Protein AF-A0A8B7E291-F1 (afdb_monomer)

Secondary structure (DSSP, 8-state):
---------HHHHHHSPPPPPGGGTT---SS--SS-HHHHHHHHHHHHHH--PPTTHHHHHS-HHHHHHHHHHHHHHHHHHHHHHHHHHHHHHHTT-

Radius of gyration: 28.12 Å; Cα contacts (8 Å, |Δi|>4): 7; chains: 1; bounding box: 46×50×84 Å

Foldseek 3Di:
DDDDPPPDPPVVVVVDDDDDDPVCPPPDDPDCPDPDPVVVVVVVVCCVVVVVQDVCNVVVVDDPVVVVVVVVVVVVVVVVVVVVVVVVVVVVVVVVD

Solvent-accessible surface area (backbone atoms only — not comparable to full-atom values): 6291 Å² total; per-residue (Å²): 135,87,79,81,87,77,71,88,60,72,67,57,67,77,70,54,79,78,84,79,57,79,93,52,69,86,69,71,80,86,73,81,85,65,95,42,72,67,54,53,51,49,52,51,51,50,44,55,70,74,58,73,65,56,91,66,38,69,64,69,75,45,53,70,67,57,52,55,50,51,53,52,55,49,52,53,52,52,50,52,54,49,52,50,50,53,52,54,52,51,54,54,59,70,75,70,118

Mean predicted aligned error: 15.05 Å

pLDDT: mean 81.98, std 13.51, range [43.03, 97.38]

Sequence (97 aa):
MASSRYGSKKNEVFTKRIPENPKYKNVTTTLDTGASVSNYMKKIEEIRKNYRFRKDEIFKRMKVSTFAQLILQVAEVVNLELERQILENQENEENGT

Structure (mmCIF, N/CA/C/O backbone):
data_AF-A0A8B7E291-F1
#
_entry.id   AF-A0A8B7E291-F1
#
loop_
_atom_site.group_PDB
_atom_site.id
_atom_site.type_symbol
_atom_site.label_atom_id
_atom_site.label_alt_id
_atom_site.label_comp_id
_atom_site.label_asym_id
_atom_site.label_entity_id
_atom_site.label_seq_id
_atom_site.pdbx_PDB_ins_code
_atom_site.Cartn_x
_atom_site.Cartn_y
_atom_site.Cartn_z
_atom_site.occupancy
_atom_site.B_iso_or_equiv
_atom_site.auth_seq_id
_atom_site.auth_comp_id
_atom_site.auth_asym_id
_atom_site.auth_atom_id
_atom_site.pdbx_PDB_model_num
ATOM 1 N N . MET A 1 1 ? -7.292 6.254 -68.073 1.00 43.03 1 MET A N 1
ATOM 2 C CA . MET A 1 1 ? -7.009 7.246 -67.011 1.00 43.03 1 MET A CA 1
ATOM 3 C C . MET A 1 1 ? -6.675 6.491 -65.732 1.00 43.03 1 MET A C 1
ATOM 5 O O . MET A 1 1 ? -7.544 5.804 -65.218 1.00 43.03 1 MET A O 1
ATOM 9 N N . ALA A 1 2 ? -5.421 6.518 -65.272 1.00 46.66 2 ALA A N 1
ATOM 10 C CA . ALA A 1 2 ? -5.013 5.817 -64.051 1.00 46.66 2 ALA A CA 1
ATOM 11 C C . ALA A 1 2 ? -5.229 6.729 -62.834 1.00 46.66 2 ALA A C 1
ATOM 13 O O . ALA A 1 2 ? -4.612 7.788 -62.738 1.00 46.66 2 ALA A O 1
ATOM 14 N N . SER A 1 3 ? -6.121 6.339 -61.921 1.00 53.03 3 SER A N 1
ATOM 15 C CA . SER A 1 3 ? -6.364 7.073 -60.679 1.00 53.03 3 SER A CA 1
ATOM 16 C C . SER A 1 3 ? -5.180 6.918 -59.720 1.00 53.03 3 SER A C 1
ATOM 18 O O . SER A 1 3 ? -4.774 5.804 -59.380 1.00 53.03 3 SER A O 1
ATOM 20 N N . SER A 1 4 ? -4.653 8.053 -59.275 1.00 52.53 4 SER A N 1
ATOM 21 C CA . SER A 1 4 ? -3.622 8.203 -58.247 1.00 52.53 4 SER A CA 1
ATOM 22 C C . SER A 1 4 ? -3.920 7.358 -56.993 1.00 52.53 4 SER A C 1
ATOM 24 O O . SER A 1 4 ? -4.896 7.594 -56.285 1.00 52.53 4 SER A O 1
ATOM 26 N N . ARG A 1 5 ? -3.058 6.369 -56.702 1.00 57.84 5 ARG A N 1
ATOM 27 C CA . ARG A 1 5 ? -3.110 5.480 -55.518 1.00 57.84 5 ARG A CA 1
ATOM 28 C C . ARG A 1 5 ? -2.606 6.157 -54.233 1.00 57.84 5 ARG A C 1
ATOM 30 O O . ARG A 1 5 ? -1.940 5.524 -53.420 1.00 57.84 5 ARG A O 1
ATOM 37 N N . TYR A 1 6 ? -2.895 7.435 -54.025 1.00 57.22 6 TYR A N 1
ATOM 38 C CA . TYR A 1 6 ? -2.534 8.125 -52.784 1.00 57.22 6 TYR A CA 1
ATOM 39 C C . TYR A 1 6 ? -3.748 8.202 -51.857 1.00 57.22 6 TYR A C 1
ATOM 41 O O . TYR A 1 6 ? -4.255 9.268 -51.523 1.00 57.22 6 TYR A O 1
ATOM 49 N N . GLY A 1 7 ? -4.227 7.022 -51.455 1.00 52.72 7 GLY A N 1
ATOM 50 C CA . GLY A 1 7 ? -5.204 6.871 -50.384 1.00 52.72 7 GLY A CA 1
ATOM 51 C C . GLY A 1 7 ? -4.547 7.125 -49.026 1.00 52.72 7 GLY A C 1
ATOM 52 O O . GLY A 1 7 ? -3.533 6.516 -48.696 1.00 52.72 7 GLY A O 1
ATOM 53 N N . SER A 1 8 ? -5.123 8.068 -48.284 1.00 58.66 8 SER A N 1
ATOM 54 C CA . SER A 1 8 ? -4.917 8.432 -46.875 1.00 58.66 8 SER A CA 1
ATOM 55 C C . SER A 1 8 ? -4.112 7.447 -45.995 1.00 58.66 8 SER A C 1
ATOM 57 O O . SER A 1 8 ? -4.675 6.665 -45.239 1.00 58.66 8 SER A O 1
ATOM 59 N N . LYS A 1 9 ? -2.775 7.542 -46.021 1.00 58.44 9 LYS A N 1
ATOM 60 C CA . LYS A 1 9 ? -1.871 6.919 -45.025 1.00 58.44 9 LYS A CA 1
ATOM 61 C C . LYS A 1 9 ? -1.420 7.883 -43.922 1.00 58.44 9 LYS A C 1
ATOM 63 O O . LYS A 1 9 ? -0.542 7.558 -43.130 1.00 58.44 9 LYS A O 1
ATOM 68 N N . LYS A 1 10 ? -1.973 9.101 -43.869 1.00 58.03 10 LYS A N 1
ATOM 69 C CA . LYS A 1 10 ? -1.499 10.144 -42.940 1.00 58.03 10 LYS A CA 1
ATOM 70 C C . LYS A 1 10 ? -1.728 9.767 -41.472 1.00 58.03 10 LYS A C 1
ATOM 72 O O . LYS A 1 10 ? -0.906 10.113 -40.635 1.00 58.03 10 LYS A O 1
ATOM 77 N N . ASN A 1 11 ? -2.780 9.005 -41.177 1.00 60.91 11 ASN A N 1
ATOM 78 C CA . ASN A 1 11 ? -3.126 8.636 -39.802 1.00 60.91 11 ASN A CA 1
ATOM 79 C C . ASN A 1 11 ? -2.230 7.517 -39.241 1.00 60.91 11 ASN A C 1
ATOM 81 O O . ASN A 1 11 ? -1.928 7.527 -38.054 1.00 60.91 11 ASN A O 1
ATOM 85 N N . GLU A 1 12 ? -1.736 6.605 -40.086 1.00 68.06 12 GLU A N 1
ATOM 86 C CA . GLU A 1 12 ? -0.889 5.479 -39.653 1.00 68.06 12 GLU A CA 1
ATOM 87 C C . GLU A 1 12 ? 0.491 5.926 -39.148 1.00 68.06 12 GLU A C 1
ATOM 89 O O . GLU A 1 12 ? 1.085 5.277 -38.287 1.00 68.06 12 GLU A O 1
ATOM 94 N N . VAL A 1 13 ? 1.008 7.044 -39.670 1.00 73.06 13 VAL A N 1
ATOM 95 C CA . VAL A 1 13 ? 2.328 7.577 -39.295 1.00 73.06 13 VAL A CA 1
ATOM 96 C C . VAL A 1 13 ? 2.337 8.033 -37.837 1.00 73.06 13 VAL A C 1
ATOM 98 O O . VAL A 1 13 ? 3.302 7.773 -37.124 1.00 73.06 13 VAL A O 1
ATOM 101 N N . PHE A 1 14 ? 1.248 8.657 -37.382 1.00 74.56 14 PHE A N 1
ATOM 102 C CA . PHE A 1 14 ? 1.122 9.166 -36.015 1.00 74.56 14 PHE A CA 1
ATOM 103 C C . PHE A 1 14 ? 0.730 8.088 -34.998 1.00 74.56 14 PHE A C 1
ATOM 105 O O . PHE A 1 14 ? 0.965 8.261 -33.806 1.00 74.56 14 PHE A O 1
ATOM 112 N N . THR A 1 15 ? 0.165 6.963 -35.444 1.00 82.06 15 THR A N 1
ATOM 113 C CA . THR A 1 15 ? -0.187 5.834 -34.566 1.00 82.06 15 THR A CA 1
ATOM 114 C C . THR A 1 15 ? 0.920 4.785 -34.462 1.00 82.06 15 THR A C 1
ATOM 116 O O . THR A 1 15 ? 0.839 3.876 -33.633 1.00 82.06 15 THR A O 1
ATOM 119 N N . LYS A 1 16 ? 1.953 4.864 -35.309 1.00 82.06 16 LYS A N 1
ATOM 120 C CA . LYS A 1 16 ? 3.058 3.905 -35.311 1.00 82.06 16 LYS A CA 1
ATOM 121 C C . LYS A 1 16 ? 3.924 4.087 -34.064 1.00 82.06 16 LYS A C 1
ATOM 123 O O . LYS A 1 16 ? 4.519 5.141 -33.857 1.00 82.06 16 LYS A O 1
ATOM 128 N N . ARG A 1 17 ? 4.058 3.026 -33.258 1.00 81.38 17 ARG A N 1
ATOM 129 C CA . ARG A 1 17 ? 5.008 3.011 -32.137 1.00 81.38 17 ARG A CA 1
ATOM 130 C C . ARG A 1 17 ? 6.441 3.081 -32.663 1.00 81.38 17 ARG A C 1
ATOM 132 O O . ARG A 1 17 ? 6.834 2.290 -33.521 1.00 81.38 17 ARG A O 1
ATOM 139 N N . ILE A 1 18 ? 7.209 4.027 -32.133 1.00 84.50 18 ILE A N 1
ATOM 140 C CA . ILE A 1 18 ? 8.638 4.156 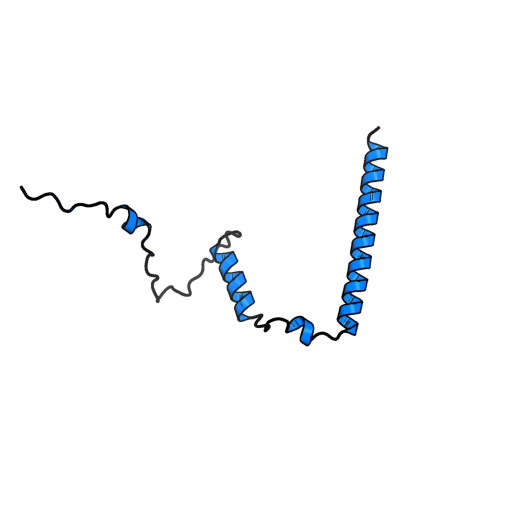-32.412 1.00 84.50 18 ILE A CA 1
ATOM 141 C C . ILE A 1 18 ? 9.357 3.001 -31.697 1.00 84.50 18 ILE A C 1
ATOM 143 O O . ILE A 1 18 ? 9.116 2.796 -30.507 1.00 84.50 18 ILE A O 1
ATOM 147 N N . PRO A 1 19 ? 10.201 2.219 -32.393 1.00 86.94 19 PRO A N 1
ATOM 148 C CA . PRO A 1 19 ? 10.955 1.147 -31.760 1.00 86.94 19 PRO A CA 1
ATOM 149 C C . PRO A 1 19 ? 11.987 1.716 -30.780 1.00 86.94 19 PRO A C 1
ATOM 151 O O . PRO A 1 19 ? 12.718 2.653 -31.099 1.00 86.94 19 PRO A O 1
ATOM 154 N N . GLU A 1 20 ? 12.061 1.128 -29.589 1.00 86.00 20 GLU A N 1
ATOM 155 C CA . GLU A 1 20 ? 13.027 1.519 -28.563 1.00 86.00 20 GLU A CA 1
ATOM 156 C C . GLU A 1 20 ? 14.413 0.937 -28.865 1.00 86.00 20 GLU A C 1
ATOM 158 O O . GLU A 1 20 ? 14.555 -0.221 -29.262 1.00 86.00 20 GLU A O 1
ATOM 163 N N . ASN A 1 21 ? 15.462 1.734 -28.654 1.00 91.69 21 ASN A N 1
ATOM 164 C CA . ASN A 1 21 ? 16.834 1.282 -28.858 1.00 91.69 21 ASN A CA 1
ATOM 165 C C . ASN A 1 21 ? 17.282 0.377 -27.689 1.00 91.69 21 ASN A C 1
ATOM 167 O O . ASN A 1 21 ? 17.312 0.851 -26.548 1.00 91.69 21 ASN A O 1
ATOM 171 N N . PRO A 1 22 ? 17.716 -0.879 -27.935 1.00 92.38 22 PRO A N 1
ATOM 172 C CA . PRO A 1 22 ? 18.128 -1.799 -26.873 1.00 92.38 22 PRO A CA 1
ATOM 173 C C . PRO A 1 22 ? 19.300 -1.273 -26.035 1.00 92.38 22 PRO A C 1
ATOM 175 O O . PRO A 1 22 ? 19.366 -1.563 -24.843 1.00 92.38 22 PRO A O 1
ATOM 178 N N . LYS A 1 23 ? 20.185 -0.450 -26.618 1.00 94.25 23 LYS A N 1
ATOM 179 C CA . LYS A 1 23 ? 21.317 0.166 -25.909 1.00 94.25 23 LYS A CA 1
ATOM 180 C C . LYS A 1 23 ? 20.869 1.061 -24.746 1.00 94.25 23 LYS A C 1
ATOM 182 O O . LYS A 1 23 ? 21.579 1.157 -23.752 1.00 94.25 23 LYS A O 1
ATOM 187 N N . TYR A 1 24 ? 19.705 1.703 -24.864 1.00 89.25 24 TYR A N 1
ATOM 188 C CA . TYR A 1 24 ? 19.206 2.691 -23.898 1.00 89.25 24 TYR A CA 1
ATOM 189 C C . TYR A 1 24 ? 17.975 2.220 -23.122 1.00 89.25 24 TYR A C 1
ATOM 191 O O . TYR A 1 24 ? 17.401 2.993 -22.363 1.00 89.25 24 TYR A O 1
ATOM 199 N N . LYS A 1 25 ? 17.591 0.948 -23.261 1.00 86.12 25 LYS A N 1
ATOM 200 C CA . LYS A 1 25 ? 16.383 0.386 -22.642 1.00 86.12 25 LYS A CA 1
ATOM 201 C C . LYS A 1 25 ? 16.322 0.574 -21.119 1.00 86.12 25 LYS A C 1
ATOM 203 O O . LYS A 1 25 ? 15.246 0.738 -20.560 1.00 86.12 25 LYS A O 1
ATOM 208 N N . ASN A 1 26 ? 17.476 0.557 -20.456 1.00 86.38 26 ASN A N 1
ATOM 209 C CA . ASN A 1 26 ? 17.568 0.642 -18.996 1.00 86.38 26 ASN A CA 1
ATOM 210 C C . ASN A 1 26 ? 17.858 2.064 -18.490 1.00 86.38 26 ASN A C 1
ATOM 212 O O . ASN A 1 26 ? 18.024 2.255 -17.288 1.00 86.38 26 ASN A O 1
ATOM 216 N N . VAL A 1 27 ? 17.970 3.054 -19.381 1.00 86.69 27 VAL A N 1
ATOM 217 C CA . VAL A 1 27 ? 18.268 4.433 -18.985 1.00 86.69 27 VAL A CA 1
ATOM 218 C C . VAL A 1 27 ? 16.979 5.111 -18.541 1.00 86.69 27 VAL A C 1
ATOM 220 O O . VAL A 1 27 ? 16.025 5.231 -19.306 1.00 86.69 27 VAL A O 1
ATOM 223 N N . THR A 1 28 ? 16.955 5.565 -17.292 1.00 81.69 28 THR A N 1
ATOM 224 C CA . THR A 1 28 ? 15.830 6.299 -16.713 1.00 81.69 28 THR A CA 1
ATOM 225 C C . THR A 1 28 ? 16.154 7.779 -16.577 1.00 81.69 28 THR A C 1
ATOM 227 O O . THR A 1 28 ? 17.313 8.168 -16.454 1.00 81.69 28 THR A O 1
ATOM 230 N N . THR A 1 29 ? 15.121 8.616 -16.575 1.00 83.56 29 THR A N 1
ATOM 231 C CA . THR A 1 29 ? 15.256 10.043 -16.280 1.00 83.56 29 THR A CA 1
ATOM 232 C C . THR A 1 29 ? 15.720 10.251 -14.840 1.00 83.56 29 THR A C 1
ATOM 234 O O . THR A 1 29 ? 15.149 9.666 -13.923 1.00 83.56 29 THR A O 1
ATOM 237 N N . THR A 1 30 ? 16.725 11.105 -14.640 1.00 82.31 30 THR A N 1
ATOM 238 C CA . THR A 1 30 ? 17.180 11.521 -13.300 1.00 82.31 30 THR A CA 1
ATOM 239 C C . THR A 1 30 ? 16.213 12.512 -12.652 1.00 82.31 30 THR A C 1
ATOM 241 O O . THR A 1 30 ? 16.079 12.542 -11.435 1.00 82.31 30 THR A O 1
ATOM 244 N N . LEU A 1 31 ? 15.536 13.328 -13.466 1.00 80.38 31 LEU A N 1
ATOM 245 C CA . LEU A 1 31 ? 14.549 14.295 -12.997 1.00 80.38 31 LEU A CA 1
ATOM 246 C C . LEU A 1 31 ? 13.234 13.585 -12.684 1.00 80.38 31 LEU A C 1
ATOM 248 O O . LEU A 1 31 ? 12.586 13.044 -13.587 1.00 80.38 31 LEU A O 1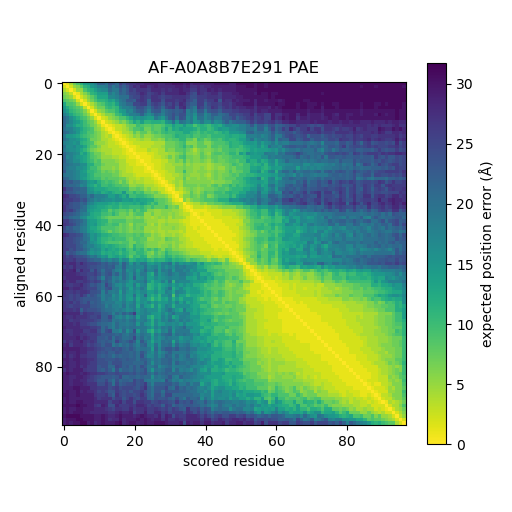
ATOM 252 N N . ASP A 1 32 ? 12.834 13.623 -11.416 1.00 73.12 32 ASP A N 1
ATOM 253 C CA . ASP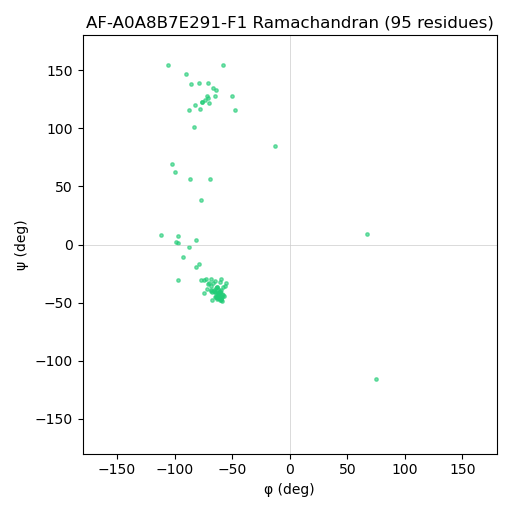 A 1 32 ? 11.500 13.209 -11.013 1.00 73.12 32 ASP A CA 1
ATOM 254 C C . ASP A 1 32 ? 10.525 14.368 -11.235 1.00 73.12 32 ASP A C 1
ATOM 256 O O . ASP A 1 32 ? 10.460 15.328 -10.472 1.00 73.12 32 ASP A O 1
ATOM 260 N N . THR A 1 33 ? 9.783 14.286 -12.335 1.00 75.44 33 THR A N 1
ATOM 261 C CA . THR A 1 33 ? 8.685 15.212 -12.644 1.00 75.44 33 THR A CA 1
ATOM 262 C C . THR A 1 33 ? 7.394 14.837 -11.906 1.00 75.44 33 THR A C 1
ATOM 264 O O . THR A 1 33 ? 6.360 15.472 -12.103 1.00 75.44 33 THR A O 1
ATOM 267 N N . GLY A 1 34 ? 7.435 13.813 -11.045 1.00 77.44 34 GLY A N 1
ATOM 268 C CA . GLY A 1 34 ? 6.308 13.363 -10.245 1.00 77.44 34 GLY A CA 1
ATOM 269 C C . GLY A 1 34 ? 5.289 12.587 -11.076 1.00 77.44 34 GLY A C 1
ATOM 270 O O . GLY A 1 34 ? 5.583 11.495 -11.571 1.00 77.44 34 GLY A O 1
ATOM 271 N N . ALA A 1 35 ? 4.074 13.131 -11.191 1.00 74.88 35 ALA A N 1
ATOM 272 C CA . ALA A 1 35 ? 2.851 12.476 -11.672 1.00 74.88 35 ALA A CA 1
ATOM 273 C C . ALA A 1 35 ? 2.838 12.141 -13.183 1.00 74.88 35 ALA A C 1
ATOM 275 O O . ALA A 1 35 ? 1.936 12.530 -13.922 1.00 74.88 35 ALA A O 1
ATOM 276 N N . SER A 1 36 ? 3.831 11.390 -13.661 1.00 83.12 36 SER A N 1
ATOM 277 C CA . SER A 1 36 ? 3.865 10.839 -15.013 1.00 83.12 36 SER A CA 1
ATOM 278 C C . SER A 1 36 ? 3.217 9.452 -15.067 1.00 83.12 36 SER A C 1
ATOM 280 O O . SER A 1 36 ? 3.342 8.637 -14.147 1.00 83.12 36 SER A O 1
ATOM 282 N N . VAL A 1 37 ? 2.570 9.141 -16.194 1.00 83.38 37 VAL A N 1
ATOM 283 C CA . VAL A 1 37 ? 2.008 7.804 -16.460 1.00 83.38 37 VAL A CA 1
ATOM 284 C C . VAL A 1 37 ? 3.101 6.731 -16.398 1.00 83.38 37 VAL A C 1
ATOM 286 O O . VAL A 1 37 ? 2.873 5.643 -15.873 1.00 83.38 37 VAL A O 1
ATOM 289 N N . SER A 1 38 ? 4.312 7.049 -16.864 1.00 83.75 38 SER A N 1
ATOM 290 C CA . SER A 1 38 ? 5.468 6.149 -16.820 1.00 83.75 38 SER A CA 1
ATOM 291 C C . SER A 1 38 ? 5.871 5.778 -15.388 1.00 83.75 38 SER A C 1
ATOM 293 O O . SER A 1 38 ? 6.141 4.609 -15.121 1.00 83.75 38 SER A O 1
ATOM 295 N N . ASN A 1 39 ? 5.871 6.733 -14.451 1.00 82.75 39 ASN A N 1
ATOM 296 C CA . ASN A 1 39 ? 6.179 6.472 -13.040 1.00 82.75 39 ASN A CA 1
ATOM 297 C C . ASN A 1 39 ? 5.085 5.632 -12.366 1.00 82.75 39 ASN A C 1
ATOM 299 O O . ASN A 1 39 ? 5.386 4.696 -11.625 1.00 82.75 39 ASN A O 1
ATOM 303 N N . TYR A 1 40 ? 3.816 5.912 -12.672 1.00 86.25 40 TYR A N 1
ATOM 304 C CA . TYR A 1 40 ? 2.695 5.113 -12.176 1.00 86.25 40 TYR A CA 1
ATOM 305 C C . TYR A 1 40 ? 2.767 3.654 -12.653 1.00 86.25 40 TYR A C 1
ATOM 307 O O . TYR A 1 40 ? 2.623 2.729 -11.852 1.00 86.25 40 TYR A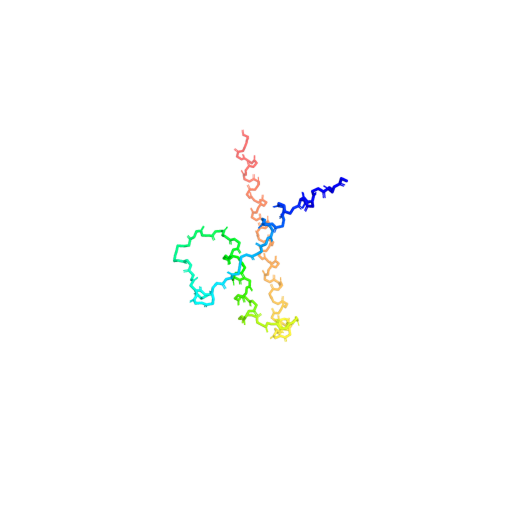 O 1
ATOM 315 N N . MET A 1 41 ? 3.061 3.431 -13.938 1.00 88.00 41 MET A N 1
ATOM 316 C CA . MET A 1 41 ? 3.213 2.081 -14.490 1.00 88.00 41 MET A CA 1
ATOM 317 C C . MET A 1 41 ? 4.406 1.337 -13.882 1.00 88.00 41 MET A C 1
ATOM 319 O O . MET A 1 41 ? 4.257 0.172 -13.518 1.00 88.00 41 MET A O 1
ATOM 323 N N . LYS A 1 42 ? 5.549 2.008 -13.673 1.00 85.69 42 LYS A N 1
ATOM 324 C CA . LYS A 1 42 ? 6.696 1.427 -12.952 1.00 85.69 42 LYS A CA 1
ATOM 325 C C . LYS A 1 42 ? 6.317 0.975 -11.546 1.00 85.69 42 LYS A C 1
ATOM 327 O O . LYS A 1 42 ? 6.640 -0.144 -11.166 1.00 85.69 42 LYS A O 1
ATOM 332 N N . LYS A 1 43 ? 5.567 1.793 -10.802 1.00 86.06 43 LYS A N 1
ATOM 333 C CA . LYS A 1 43 ? 5.078 1.433 -9.462 1.00 86.06 43 LYS A CA 1
ATOM 334 C C . LYS A 1 43 ? 4.186 0.189 -9.500 1.00 86.06 43 LYS A C 1
ATOM 336 O O . LYS A 1 43 ? 4.327 -0.694 -8.658 1.00 86.06 43 LYS A O 1
ATOM 341 N N . ILE A 1 44 ? 3.294 0.080 -10.488 1.00 85.88 44 ILE A N 1
ATOM 342 C CA . ILE A 1 44 ? 2.477 -1.129 -10.688 1.00 85.88 44 ILE A CA 1
ATOM 343 C C . ILE A 1 44 ? 3.361 -2.344 -10.992 1.00 85.88 44 ILE A C 1
ATOM 345 O O . ILE A 1 44 ? 3.120 -3.423 -10.452 1.00 85.88 44 ILE A O 1
ATOM 349 N N . GLU A 1 45 ? 4.363 -2.199 -11.855 1.00 85.56 45 GLU A N 1
ATOM 350 C CA . GLU A 1 45 ? 5.287 -3.281 -12.204 1.00 85.56 45 GLU A CA 1
ATOM 351 C C . GLU A 1 45 ? 6.141 -3.726 -11.014 1.00 85.56 45 GLU A C 1
ATOM 353 O O . GLU A 1 45 ? 6.297 -4.927 -10.797 1.00 85.56 45 GLU A O 1
ATOM 358 N N . GLU A 1 46 ? 6.629 -2.793 -10.199 1.00 84.19 46 GLU A N 1
ATOM 359 C CA . GLU A 1 46 ? 7.357 -3.077 -8.960 1.00 84.19 46 GLU A CA 1
ATOM 360 C C . GLU A 1 46 ? 6.486 -3.821 -7.952 1.00 84.19 46 GLU A C 1
ATOM 362 O O . GLU A 1 46 ? 6.909 -4.845 -7.412 1.00 84.19 46 GLU A O 1
ATOM 367 N N . ILE A 1 47 ? 5.245 -3.367 -7.749 1.00 83.31 47 ILE A N 1
ATOM 368 C CA . ILE A 1 47 ? 4.277 -4.070 -6.904 1.00 83.31 47 ILE A CA 1
ATOM 369 C C . ILE A 1 47 ? 4.048 -5.477 -7.463 1.00 83.31 47 ILE A C 1
ATOM 371 O O . ILE A 1 47 ? 4.161 -6.450 -6.735 1.00 83.31 47 ILE A O 1
ATOM 375 N N . ARG A 1 48 ? 3.819 -5.646 -8.766 1.00 80.12 48 ARG A N 1
ATOM 376 C CA . ARG A 1 48 ? 3.614 -6.982 -9.356 1.00 80.12 48 ARG A CA 1
ATOM 377 C C . ARG A 1 48 ? 4.833 -7.898 -9.241 1.00 80.12 48 ARG A C 1
ATOM 379 O O . ARG A 1 48 ? 4.667 -9.108 -9.081 1.00 80.12 48 ARG A O 1
ATOM 386 N N . LYS A 1 49 ? 6.044 -7.351 -9.358 1.00 82.06 49 LYS A N 1
ATOM 387 C CA . LYS A 1 49 ? 7.298 -8.110 -9.287 1.00 82.06 49 LYS A CA 1
ATOM 388 C C . LYS A 1 49 ? 7.623 -8.529 -7.855 1.00 82.06 49 LYS A C 1
ATOM 390 O O . LYS A 1 49 ? 8.029 -9.668 -7.639 1.00 82.06 49 LYS A O 1
ATOM 395 N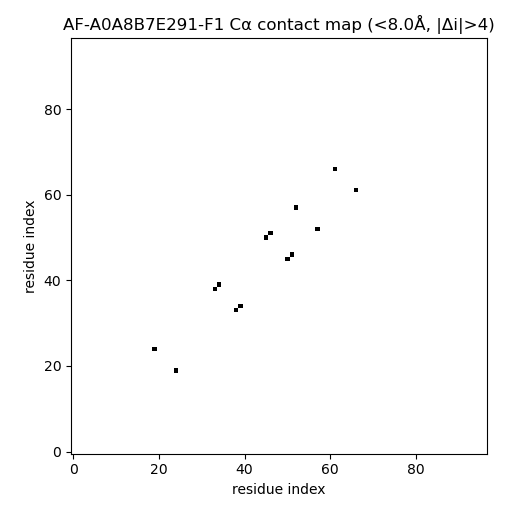 N . ASN A 1 50 ? 7.418 -7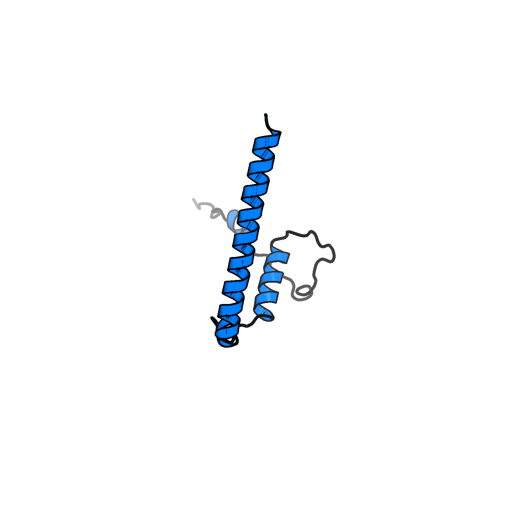.627 -6.898 1.00 79.06 50 ASN A N 1
ATOM 396 C CA . ASN A 1 50 ? 7.863 -7.803 -5.517 1.00 79.06 50 ASN A CA 1
ATOM 397 C C . ASN A 1 50 ? 6.744 -8.340 -4.607 1.00 79.06 50 ASN A C 1
ATOM 399 O O . ASN A 1 50 ? 7.015 -9.099 -3.682 1.00 79.06 50 ASN A O 1
ATOM 403 N N . TYR A 1 51 ? 5.482 -8.013 -4.894 1.00 70.00 51 TYR A N 1
ATOM 404 C CA . TYR A 1 51 ? 4.287 -8.511 -4.207 1.00 70.00 51 TYR A CA 1
ATOM 405 C C . TYR A 1 51 ? 3.603 -9.589 -5.053 1.00 70.00 51 TYR A C 1
ATOM 407 O O . TYR A 1 51 ? 2.507 -9.416 -5.589 1.00 70.00 51 TYR A O 1
ATOM 415 N N . ARG A 1 52 ? 4.249 -10.749 -5.177 1.00 67.50 52 ARG A N 1
ATOM 416 C CA . ARG A 1 52 ? 3.685 -11.910 -5.880 1.00 67.50 52 ARG A CA 1
ATOM 417 C C . ARG A 1 52 ? 2.814 -12.751 -4.948 1.00 67.50 52 ARG A C 1
ATOM 419 O O . ARG A 1 52 ? 3.049 -13.944 -4.779 1.00 67.50 52 ARG A O 1
ATOM 426 N N . PHE A 1 53 ? 1.811 -12.118 -4.347 1.00 72.38 53 PHE A N 1
ATOM 427 C CA . PHE A 1 53 ? 0.787 -12.834 -3.601 1.00 72.38 53 PHE A CA 1
ATOM 428 C C . PHE A 1 53 ? -0.188 -13.484 -4.582 1.00 72.38 53 PHE A C 1
ATOM 430 O O . PHE A 1 53 ? -0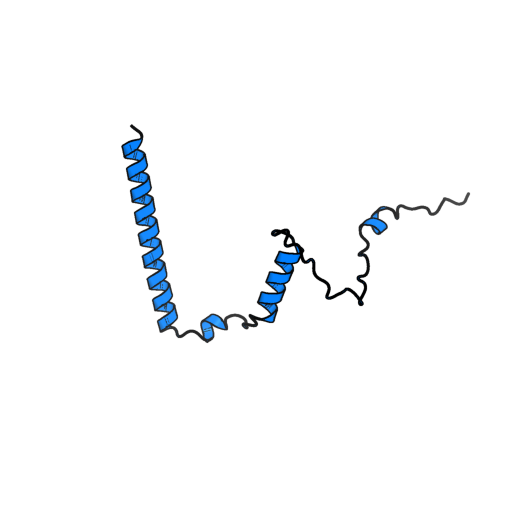.781 -12.822 -5.436 1.00 72.38 53 PHE A O 1
ATOM 437 N N . ARG A 1 54 ? -0.348 -14.804 -4.487 1.00 80.94 54 ARG A N 1
ATOM 438 C CA . ARG A 1 54 ? -1.441 -15.523 -5.141 1.00 80.94 54 ARG A CA 1
ATOM 439 C C . ARG A 1 54 ? -2.764 -14.942 -4.643 1.00 80.94 54 ARG A C 1
ATOM 441 O O . ARG A 1 54 ? -2.843 -14.404 -3.537 1.00 80.94 54 ARG A O 1
ATOM 448 N N . LYS A 1 55 ? -3.814 -15.067 -5.455 1.00 81.88 55 LYS A N 1
ATOM 449 C CA . LYS A 1 55 ? -5.159 -14.646 -5.052 1.00 81.88 55 LYS A CA 1
ATOM 450 C C . LYS A 1 55 ? -5.486 -15.245 -3.673 1.00 81.88 55 LYS A C 1
ATOM 452 O O . LYS A 1 55 ? -5.275 -16.442 -3.455 1.00 81.88 55 LYS A O 1
ATOM 457 N N . ASP A 1 56 ? -5.911 -14.385 -2.750 1.00 81.88 56 ASP A N 1
ATOM 458 C CA . ASP A 1 56 ? -6.274 -14.712 -1.363 1.00 81.88 56 ASP A CA 1
ATOM 459 C C . ASP A 1 56 ? -5.113 -15.177 -0.458 1.00 81.88 56 ASP A C 1
ATOM 461 O O . ASP A 1 56 ? -5.336 -15.615 0.669 1.00 81.88 56 ASP A O 1
ATOM 465 N N . GLU A 1 57 ? -3.855 -15.074 -0.905 1.00 87.44 57 GLU A N 1
ATOM 466 C CA . GLU A 1 57 ? -2.695 -15.536 -0.131 1.00 87.44 57 GLU A CA 1
ATOM 467 C C . GLU A 1 57 ? -2.495 -14.760 1.174 1.00 87.44 57 GLU A C 1
ATOM 469 O O . GLU A 1 57 ? -2.151 -15.361 2.188 1.00 87.44 57 GLU A O 1
ATOM 474 N N . ILE A 1 58 ? -2.756 -13.451 1.171 1.00 86.50 58 ILE A N 1
ATOM 475 C CA . ILE A 1 58 ? -2.668 -12.611 2.375 1.00 86.50 58 ILE A CA 1
ATOM 476 C C . ILE A 1 58 ? -3.624 -13.134 3.453 1.00 86.50 58 ILE A C 1
ATOM 478 O O . ILE A 1 58 ? -3.204 -13.367 4.584 1.00 86.50 58 ILE A O 1
ATOM 482 N N . PHE A 1 59 ? -4.881 -13.398 3.087 1.00 88.19 59 PHE A N 1
ATOM 483 C CA . PHE A 1 59 ? -5.886 -13.926 4.011 1.00 88.19 59 PHE A CA 1
ATOM 484 C C . PHE A 1 59 ? -5.576 -15.365 4.442 1.00 88.19 59 PHE A C 1
ATOM 486 O O . PHE A 1 59 ? -5.773 -15.700 5.603 1.00 88.19 59 PHE A O 1
ATOM 493 N N . LYS A 1 60 ? -5.016 -16.201 3.553 1.00 88.19 60 LYS A N 1
ATOM 494 C CA . LYS A 1 60 ? -4.586 -17.573 3.894 1.00 88.19 60 LYS A CA 1
ATOM 495 C C . LYS A 1 60 ? -3.407 -17.622 4.867 1.00 88.19 60 LYS A C 1
ATOM 497 O O . LYS A 1 60 ? -3.313 -18.561 5.650 1.00 88.19 60 LYS A O 1
ATOM 502 N N . ARG A 1 61 ? -2.486 -16.655 4.797 1.00 91.94 61 ARG A N 1
ATOM 503 C CA . ARG A 1 61 ? -1.341 -16.546 5.720 1.00 91.94 61 ARG A CA 1
ATOM 504 C C . ARG A 1 61 ? -1.730 -15.933 7.067 1.00 91.94 61 ARG A C 1
ATOM 506 O O . ARG A 1 61 ? -0.974 -16.047 8.030 1.00 91.94 61 ARG A O 1
ATOM 513 N N . MET A 1 62 ? -2.884 -15.280 7.137 1.00 94.06 62 MET A N 1
ATOM 514 C CA . MET A 1 62 ? -3.378 -14.632 8.342 1.00 94.06 62 MET A CA 1
ATOM 515 C C . MET A 1 62 ? -4.136 -15.628 9.219 1.00 94.06 62 MET A C 1
ATOM 517 O O . MET A 1 62 ? -4.929 -16.433 8.734 1.00 94.06 62 MET A O 1
ATOM 521 N N . LYS A 1 63 ? -3.925 -15.568 10.538 1.00 96.25 63 LYS A N 1
ATOM 522 C CA . LYS A 1 63 ? -4.773 -16.314 11.474 1.00 96.25 63 LYS A CA 1
ATOM 523 C C . LYS A 1 63 ? -6.158 -15.671 11.510 1.00 96.25 63 LYS A C 1
ATOM 525 O O . LYS A 1 63 ? -6.262 -14.448 11.585 1.00 96.25 63 LYS A O 1
ATOM 530 N N . VAL A 1 64 ? -7.208 -16.493 11.543 1.00 95.25 64 VAL A N 1
ATOM 531 C CA . VAL A 1 64 ? -8.604 -16.021 11.647 1.00 95.25 64 VAL A CA 1
ATOM 532 C C . VAL A 1 64 ? -8.801 -15.130 12.878 1.00 95.25 64 VAL A C 1
ATOM 534 O O . VAL A 1 64 ? -9.500 -14.125 12.806 1.00 95.25 64 VAL A O 1
ATOM 537 N N . SER A 1 65 ? -8.118 -15.438 13.985 1.00 96.88 65 SER A N 1
ATOM 538 C CA . SER A 1 65 ? -8.134 -14.609 15.193 1.00 96.88 65 SER A CA 1
ATOM 539 C C . SER A 1 65 ? -7.568 -13.208 14.956 1.00 96.88 65 SER A C 1
ATOM 541 O O . SER A 1 65 ? -8.173 -12.228 15.372 1.00 96.88 65 SER A O 1
ATOM 543 N N . THR A 1 66 ? -6.443 -13.098 14.246 1.00 96.56 66 THR A N 1
ATOM 544 C CA . THR A 1 66 ? -5.836 -11.808 13.892 1.00 96.56 66 THR A CA 1
ATOM 545 C C . THR A 1 66 ? -6.734 -11.016 12.951 1.00 96.56 66 THR A C 1
ATOM 547 O O . THR A 1 66 ? -6.877 -9.811 13.109 1.00 96.56 66 THR A O 1
ATOM 550 N N . PHE A 1 67 ? -7.383 -11.689 12.001 1.00 95.88 67 PHE A N 1
ATOM 551 C CA . PHE A 1 67 ? -8.329 -11.035 11.103 1.00 95.88 67 PHE A CA 1
ATOM 552 C C . PHE A 1 67 ? -9.522 -10.437 11.863 1.00 95.88 67 PHE A C 1
ATOM 554 O O . PHE A 1 67 ? -9.855 -9.274 11.656 1.00 95.88 67 PHE A O 1
ATOM 561 N N . ALA A 1 68 ? -10.118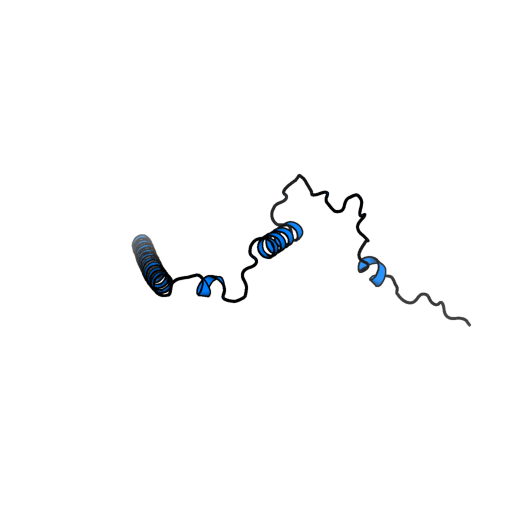 -11.193 12.790 1.00 96.81 68 ALA A N 1
ATOM 562 C CA . ALA A 1 68 ? -11.207 -10.696 13.630 1.00 96.81 68 ALA A CA 1
ATOM 563 C C . ALA A 1 68 ? -10.772 -9.504 14.501 1.00 96.81 68 ALA A C 1
ATOM 565 O O . ALA A 1 68 ? -11.500 -8.520 14.597 1.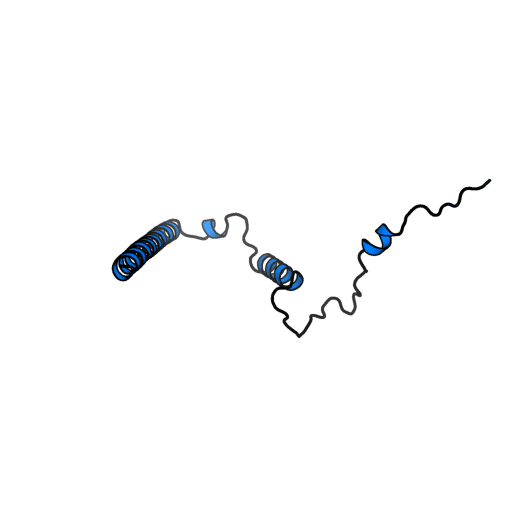00 96.81 68 ALA A O 1
ATOM 566 N N . GLN A 1 69 ? -9.569 -9.568 15.082 1.00 97.19 69 GLN A N 1
ATOM 567 C CA . GLN A 1 69 ? -8.988 -8.463 15.851 1.00 97.19 69 GLN A CA 1
ATOM 568 C C . GLN A 1 69 ? -8.837 -7.197 15.002 1.00 97.19 69 GLN A C 1
ATOM 570 O O . GLN A 1 69 ? -9.246 -6.128 15.441 1.00 97.19 69 GLN A O 1
ATOM 575 N N . LEU A 1 70 ? -8.311 -7.319 13.780 1.00 96.75 70 LEU A N 1
ATOM 576 C CA . LEU A 1 70 ? -8.156 -6.183 12.869 1.00 96.75 70 LEU A CA 1
ATOM 577 C C . LEU A 1 70 ? -9.503 -5.561 12.487 1.00 96.75 70 LEU A C 1
ATOM 579 O O . LEU A 1 70 ? -9.614 -4.340 12.460 1.00 96.75 70 LEU A O 1
ATOM 583 N N . ILE A 1 71 ? -10.532 -6.374 12.219 1.00 96.44 71 ILE A N 1
ATOM 584 C CA . ILE A 1 71 ? -11.880 -5.858 11.925 1.00 96.44 71 ILE A CA 1
ATOM 585 C C . ILE A 1 71 ? -12.414 -5.046 13.105 1.00 96.44 71 ILE A C 1
ATOM 587 O O . ILE A 1 71 ? -12.933 -3.951 12.902 1.00 96.44 71 ILE A O 1
ATOM 591 N N . LEU A 1 72 ? -12.282 -5.577 14.322 1.00 97.31 72 LEU A N 1
ATOM 592 C CA . LEU A 1 72 ? -12.781 -4.920 15.525 1.00 97.31 72 LEU A CA 1
ATOM 593 C C . LEU A 1 72 ? -12.066 -3.580 15.757 1.00 97.31 72 LEU A C 1
ATOM 595 O O . LEU A 1 72 ? -12.720 -2.557 15.921 1.00 97.31 72 LEU A O 1
ATOM 599 N N . GLN A 1 73 ? -10.734 -3.579 15.651 1.00 96.75 73 GLN A N 1
ATOM 600 C CA . GLN A 1 73 ? -9.907 -2.376 15.777 1.00 96.75 73 GLN A CA 1
ATOM 601 C C . GLN A 1 73 ? -10.275 -1.306 14.745 1.00 96.75 73 GLN A C 1
ATOM 603 O O . GLN A 1 73 ? -10.358 -0.126 15.070 1.00 96.75 73 GLN A O 1
ATOM 608 N N . VAL A 1 74 ? -10.509 -1.698 13.490 1.00 97.38 74 VAL A N 1
ATOM 609 C CA . VAL A 1 74 ? -10.910 -0.749 12.443 1.00 97.38 74 VAL A CA 1
ATOM 610 C C . VAL A 1 74 ? -12.306 -0.191 12.713 1.00 97.38 74 VAL A C 1
ATOM 612 O O . VAL A 1 74 ? -12.512 1.006 12.538 1.00 97.38 74 VAL A O 1
ATOM 615 N N . ALA A 1 75 ? -13.255 -1.018 13.159 1.00 97.19 75 ALA A N 1
ATOM 616 C CA . ALA A 1 75 ? -14.598 -0.554 13.499 1.00 97.19 75 ALA A CA 1
ATOM 617 C C . ALA A 1 75 ? -14.577 0.486 14.631 1.00 97.19 75 ALA A C 1
ATOM 619 O O . ALA A 1 75 ? -15.269 1.497 14.545 1.00 97.19 75 ALA A O 1
ATOM 620 N N . GLU A 1 76 ? -13.746 0.274 15.653 1.00 97.00 76 GLU A N 1
ATOM 621 C CA . GLU A 1 76 ? -13.544 1.240 16.738 1.00 97.00 76 GLU A CA 1
ATOM 622 C C . GLU A 1 76 ? -13.002 2.576 16.216 1.00 97.00 76 GLU A C 1
ATOM 624 O O . GLU A 1 76 ? -13.562 3.625 16.527 1.00 97.00 76 GLU A O 1
ATOM 629 N N . VAL A 1 77 ? -11.964 2.550 15.373 1.00 97.25 77 VAL A N 1
ATOM 630 C CA . VAL A 1 77 ? -11.378 3.772 14.793 1.00 97.25 77 VAL A CA 1
ATOM 631 C C . VAL A 1 77 ? -12.399 4.530 13.947 1.00 97.25 77 VAL A C 1
ATOM 633 O O . VAL A 1 77 ? -12.535 5.739 14.100 1.00 97.25 77 VAL A O 1
ATOM 636 N N . VAL A 1 78 ? -13.152 3.827 13.099 1.00 97.00 78 VAL A N 1
ATOM 637 C CA . VAL A 1 78 ? -14.183 4.441 12.249 1.00 97.00 78 VAL A CA 1
ATOM 638 C C . VAL A 1 78 ? -15.278 5.098 13.091 1.00 97.00 78 VAL A C 1
ATOM 640 O O . VAL A 1 78 ? -15.715 6.199 12.761 1.00 97.00 78 VAL A O 1
ATOM 643 N N . ASN A 1 79 ? -15.700 4.459 14.184 1.00 96.06 79 ASN A N 1
ATOM 644 C CA . ASN A 1 79 ? -16.701 5.033 15.082 1.00 96.06 79 ASN A CA 1
ATOM 645 C C . ASN A 1 79 ? -16.181 6.302 15.769 1.00 96.06 79 ASN A C 1
ATOM 647 O O . ASN A 1 79 ? -16.882 7.309 15.775 1.00 96.06 79 ASN A O 1
ATOM 651 N N . LEU A 1 80 ? -14.944 6.286 16.275 1.00 95.56 80 LEU A N 1
ATOM 652 C CA . LEU A 1 80 ? -14.322 7.470 16.882 1.00 95.56 80 LEU A CA 1
ATOM 653 C C . LEU A 1 80 ? -14.196 8.627 15.885 1.00 95.56 80 LEU A C 1
ATOM 655 O O . LEU A 1 80 ? -14.403 9.788 16.229 1.00 95.56 80 LEU A O 1
ATOM 659 N N . GLU A 1 81 ? -13.852 8.319 14.637 1.00 95.38 81 GLU A N 1
ATOM 660 C CA . GLU A 1 81 ? -13.688 9.321 13.586 1.00 95.38 81 GLU A CA 1
ATOM 661 C C . GLU A 1 81 ? -15.037 9.920 13.159 1.00 95.38 81 GLU A C 1
ATOM 663 O O . GLU A 1 81 ? -15.120 11.118 12.892 1.00 95.38 81 GLU A O 1
ATOM 668 N N . LEU A 1 82 ? -16.109 9.122 13.185 1.00 95.31 82 LEU A N 1
ATOM 669 C CA . LEU A 1 82 ? -17.479 9.596 12.992 1.00 95.31 82 LEU A CA 1
ATOM 670 C C . LEU A 1 82 ? -17.945 10.491 14.149 1.00 95.31 82 LEU A C 1
ATOM 672 O O . LEU A 1 82 ? -18.482 11.568 13.904 1.00 95.31 82 LEU A O 1
ATOM 676 N N . GLU A 1 83 ? -17.733 10.071 15.398 1.00 94.56 83 GLU A N 1
ATOM 677 C CA . GLU A 1 83 ? -18.073 10.871 16.583 1.00 94.56 83 GLU A CA 1
ATOM 678 C C . GLU A 1 83 ? -17.355 12.221 16.558 1.00 94.56 83 GLU A C 1
ATOM 680 O O . GLU A 1 83 ? -17.973 13.263 16.773 1.00 94.56 83 GLU A O 1
ATOM 685 N N . ARG A 1 84 ? -16.069 12.216 16.201 1.00 93.75 84 ARG A N 1
ATOM 686 C CA . ARG A 1 84 ? -15.284 13.434 16.021 1.00 93.75 84 ARG A CA 1
ATOM 687 C C . ARG A 1 84 ? -15.881 14.352 14.952 1.00 93.75 84 ARG A C 1
ATOM 689 O O . ARG A 1 84 ? -16.001 15.545 15.198 1.00 93.75 84 ARG A O 1
ATOM 696 N N . GLN A 1 85 ? -16.278 13.818 13.797 1.00 92.56 85 GLN A N 1
ATOM 697 C CA . GLN A 1 85 ? -16.920 14.618 12.746 1.00 92.56 85 GLN A CA 1
ATOM 698 C C . GLN A 1 85 ? -18.251 15.217 13.211 1.00 92.56 85 GLN A C 1
ATOM 700 O O . GLN A 1 85 ? -18.565 16.352 12.869 1.00 92.56 85 GLN A O 1
ATOM 705 N N . ILE A 1 86 ? -19.038 14.474 13.995 1.00 94.12 86 ILE A N 1
ATOM 706 C CA . ILE A 1 86 ? -20.303 14.972 14.550 1.00 94.12 86 ILE A CA 1
ATOM 707 C C . ILE A 1 86 ? -20.042 16.136 15.511 1.00 94.12 86 ILE A C 1
ATOM 709 O O . ILE A 1 86 ? -20.711 17.160 15.396 1.00 94.12 86 ILE A O 1
ATOM 713 N N . LEU A 1 87 ? -19.058 16.008 16.404 1.00 91.69 87 LEU A N 1
ATOM 714 C CA . LEU A 1 87 ? -18.673 17.077 17.329 1.00 91.69 87 LEU A CA 1
ATOM 715 C C . LEU A 1 87 ? -18.148 18.312 16.587 1.00 91.69 87 LEU A C 1
ATOM 717 O O . LEU A 1 87 ? -18.595 19.419 16.861 1.00 91.69 87 LEU A O 1
ATOM 721 N N . GLU A 1 88 ? -17.273 18.128 15.594 1.00 88.69 88 GLU A N 1
ATOM 722 C CA . GLU A 1 88 ? -16.767 19.232 14.766 1.00 88.69 88 GLU A CA 1
ATOM 723 C C . GLU A 1 88 ? -17.918 19.952 14.037 1.00 88.69 88 GLU A C 1
ATOM 725 O O . GLU A 1 88 ? -17.935 21.178 13.953 1.00 88.69 88 GLU A O 1
ATOM 730 N N . ASN A 1 89 ? -18.922 19.224 13.542 1.00 85.31 89 ASN A N 1
ATOM 731 C CA . ASN A 1 89 ? -20.093 19.834 12.907 1.00 85.31 89 ASN A CA 1
ATOM 732 C C . ASN A 1 89 ? -20.970 20.604 13.908 1.00 85.31 89 ASN A C 1
ATOM 734 O O . ASN A 1 89 ? -21.435 21.690 13.574 1.00 85.31 89 ASN A O 1
ATOM 738 N N . GLN A 1 90 ? -21.153 20.091 15.129 1.00 82.56 90 GLN A N 1
ATOM 739 C CA . GLN A 1 90 ? -21.893 20.781 16.194 1.00 82.56 90 GLN A CA 1
ATOM 740 C C . GLN A 1 90 ? -21.199 22.079 16.623 1.00 82.56 90 GLN A C 1
ATOM 742 O O . GLN A 1 90 ? -21.842 23.121 16.709 1.00 82.56 90 GLN A O 1
ATOM 747 N N . GLU A 1 91 ? -19.877 22.053 16.803 1.00 78.75 91 GLU A N 1
ATOM 748 C CA . GLU A 1 91 ? -19.097 23.251 17.134 1.00 78.75 91 GLU A CA 1
ATOM 749 C C . GLU A 1 91 ? -19.164 24.306 16.017 1.00 78.75 91 GLU A C 1
ATOM 751 O O . GLU A 1 91 ? -19.227 25.505 16.287 1.00 78.75 91 GLU A O 1
ATOM 756 N N . ASN A 1 92 ? -19.184 23.891 14.749 1.00 78.12 92 ASN A N 1
ATOM 757 C CA . ASN A 1 92 ? -19.323 24.818 13.624 1.00 78.12 92 ASN A CA 1
ATOM 758 C C . ASN A 1 92 ? -20.727 25.441 13.531 1.00 78.12 92 ASN A C 1
ATOM 760 O O . ASN A 1 92 ? -20.849 26.593 13.115 1.00 78.12 92 ASN A O 1
ATOM 764 N N . GLU A 1 93 ? -21.776 24.710 13.917 1.00 74.62 93 GLU A N 1
ATOM 765 C CA . GLU A 1 93 ? -23.148 25.229 13.971 1.00 74.62 93 GLU A CA 1
ATOM 766 C C . GLU A 1 93 ? -23.342 26.223 15.130 1.00 74.62 93 GLU A C 1
ATOM 768 O O . GLU A 1 93 ? -23.984 27.255 14.941 1.00 74.62 93 GLU A O 1
ATOM 773 N N . GLU A 1 94 ? -22.734 25.974 16.295 1.00 70.06 94 GLU A N 1
ATOM 774 C CA . GLU A 1 94 ? -22.819 26.861 17.469 1.00 70.06 94 GLU A CA 1
ATOM 775 C C . GLU A 1 94 ? -22.015 28.164 17.316 1.00 70.06 94 GLU A C 1
ATOM 777 O O . GLU A 1 94 ? -22.402 29.199 17.854 1.00 70.06 94 GLU A O 1
ATOM 782 N N . ASN A 1 95 ? -20.919 28.146 16.551 1.00 65.38 95 ASN A N 1
ATOM 783 C CA . ASN A 1 95 ? -20.096 29.333 16.282 1.00 65.38 95 ASN A CA 1
ATOM 784 C C . ASN A 1 95 ? -20.576 30.162 15.066 1.00 65.38 95 ASN A C 1
ATOM 786 O O . ASN A 1 95 ? -19.961 31.178 14.734 1.00 65.38 95 ASN A O 1
ATOM 790 N N . GLY A 1 96 ? -21.635 29.720 14.374 1.00 59.94 96 GLY A N 1
ATOM 791 C CA . GLY A 1 96 ? -22.162 30.316 13.138 1.00 59.94 96 GLY A CA 1
ATOM 792 C C . GLY A 1 96 ? -23.372 31.253 13.294 1.00 59.94 96 GLY A C 1
ATOM 793 O O . GLY A 1 96 ? -23.876 31.741 12.280 1.00 59.94 96 GLY A O 1
ATOM 794 N N . THR A 1 97 ? -23.838 31.513 14.520 1.00 48.06 97 THR A N 1
ATOM 795 C CA . THR A 1 97 ? -24.911 32.478 14.863 1.00 48.06 97 THR A CA 1
ATOM 796 C C . THR A 1 97 ? -24.397 33.594 15.751 1.00 48.06 97 THR A C 1
ATOM 798 O O . THR A 1 97 ? -24.810 34.754 15.528 1.00 48.06 97 THR A O 1
#